Protein AF-A0A661QRQ0-F1 (afdb_monomer_lite)

pLDDT: mean 85.73, std 7.03, range [54.03, 92.5]

Secondary structure (DSSP, 8-state):
-BHHHHHHTSTTGGGEEEEEETTEEEEGGGTTT-B--TT--EEEEE-----

Structure (mmCIF, N/CA/C/O backbone):
data_AF-A0A661QRQ0-F1
#
_entry.id   AF-A0A661QRQ0-F1
#
loop_
_atom_site.group_PDB
_atom_site.id
_atom_site.type_symbol
_atom_site.label_atom_id
_atom_site.label_alt_id
_atom_site.label_comp_id
_atom_site.label_asym_id
_atom_site.label_entity_id
_atom_site.label_seq_id
_atom_site.pdbx_PDB_ins_code
_atom_site.Cartn_x
_atom_site.Cartn_y
_atom_site.Cartn_z
_atom_site.occupancy
_atom_site.B_iso_or_equiv
_atom_site.auth_seq_id
_atom_site.auth_comp_id
_atom_site.auth_asym_id
_atom_site.auth_atom_id
_atom_site.pdbx_PDB_model_num
ATOM 1 N N . MET A 1 1 ? -2.560 5.076 12.214 1.00 85.31 1 MET A N 1
ATOM 2 C CA . MET A 1 1 ? -1.171 4.958 11.696 1.00 85.31 1 MET A CA 1
ATOM 3 C C . MET A 1 1 ? -1.127 5.436 10.248 1.00 85.31 1 MET A C 1
ATOM 5 O O . MET A 1 1 ? -2.183 5.484 9.624 1.00 85.31 1 MET A O 1
ATOM 9 N N . THR A 1 2 ? 0.033 5.809 9.705 1.00 91.56 2 THR A N 1
ATOM 10 C CA . THR A 1 2 ? 0.145 6.102 8.263 1.00 91.56 2 THR A CA 1
ATOM 11 C C . THR A 1 2 ? 0.322 4.818 7.456 1.00 91.56 2 THR A C 1
ATOM 13 O O . THR A 1 2 ? 0.686 3.768 7.991 1.00 91.56 2 THR A O 1
ATOM 16 N N . ILE A 1 3 ? 0.105 4.898 6.143 1.00 88.88 3 ILE A N 1
ATOM 17 C CA . ILE A 1 3 ? 0.405 3.783 5.234 1.00 88.88 3 ILE A CA 1
ATOM 18 C C . ILE A 1 3 ? 1.906 3.451 5.273 1.00 88.88 3 ILE A C 1
ATOM 20 O O . ILE A 1 3 ? 2.280 2.283 5.210 1.00 88.88 3 ILE A O 1
ATOM 24 N N . LYS A 1 4 ? 2.784 4.451 5.441 1.00 88.12 4 LYS A N 1
ATOM 25 C CA . LYS A 1 4 ? 4.225 4.214 5.621 1.00 88.12 4 LYS A CA 1
ATOM 26 C C . LYS A 1 4 ? 4.517 3.381 6.870 1.00 88.12 4 LYS A C 1
ATOM 28 O O . LYS A 1 4 ? 5.319 2.455 6.790 1.00 88.12 4 LYS A O 1
ATOM 33 N N . ASP A 1 5 ? 3.862 3.675 7.991 1.00 88.75 5 ASP A N 1
ATOM 34 C CA . ASP A 1 5 ? 4.054 2.923 9.239 1.00 88.75 5 ASP A CA 1
ATOM 35 C C . ASP A 1 5 ? 3.616 1.466 9.086 1.00 88.75 5 ASP A C 1
ATOM 37 O O . ASP A 1 5 ? 4.315 0.562 9.540 1.00 88.75 5 ASP A O 1
ATOM 41 N N . LEU A 1 6 ? 2.508 1.231 8.371 1.00 86.75 6 LEU A N 1
ATOM 42 C CA . LEU A 1 6 ? 2.078 -0.115 7.999 1.00 86.75 6 LEU A CA 1
ATOM 43 C C . LEU A 1 6 ? 3.197 -0.839 7.236 1.00 86.75 6 LEU A C 1
ATOM 45 O O . LEU A 1 6 ? 3.584 -1.940 7.613 1.00 86.75 6 LEU A O 1
ATOM 49 N N . PHE A 1 7 ? 3.760 -0.208 6.202 1.00 84.81 7 PHE A N 1
ATOM 50 C CA . PHE A 1 7 ? 4.838 -0.794 5.405 1.00 84.81 7 PHE A CA 1
ATOM 51 C C . PHE A 1 7 ? 6.157 -0.973 6.152 1.00 84.81 7 PHE A C 1
ATOM 53 O O . PHE A 1 7 ? 6.887 -1.897 5.816 1.00 84.81 7 PHE A O 1
ATOM 60 N N . ASN A 1 8 ? 6.473 -0.153 7.154 1.00 84.94 8 ASN A N 1
ATOM 61 C CA . ASN A 1 8 ? 7.668 -0.349 7.979 1.00 84.94 8 ASN A CA 1
ATOM 62 C C . ASN A 1 8 ? 7.605 -1.657 8.784 1.00 84.94 8 ASN A C 1
ATOM 64 O O . ASN A 1 8 ? 8.644 -2.257 9.048 1.00 84.94 8 ASN A O 1
ATOM 68 N N . ASN A 1 9 ? 6.401 -2.141 9.109 1.00 82.12 9 ASN A N 1
ATOM 69 C CA . ASN A 1 9 ? 6.212 -3.459 9.722 1.00 82.12 9 ASN A CA 1
ATOM 70 C C . ASN A 1 9 ? 6.381 -4.615 8.717 1.00 82.12 9 ASN A C 1
ATOM 72 O O . ASN A 1 9 ? 6.551 -5.767 9.116 1.00 82.12 9 ASN A O 1
ATOM 76 N N . PHE A 1 10 ? 6.365 -4.328 7.411 1.00 79.25 10 PHE A N 1
ATOM 77 C CA . PHE A 1 10 ? 6.606 -5.305 6.355 1.00 79.25 10 PHE A CA 1
ATOM 78 C C . PHE A 1 10 ? 8.036 -5.176 5.823 1.00 79.25 10 PHE A C 1
ATOM 80 O O . PHE A 1 10 ? 8.398 -4.206 5.161 1.00 79.25 10 PHE A O 1
ATOM 87 N N . ASN A 1 11 ? 8.836 -6.233 5.966 1.00 73.50 11 ASN A N 1
ATOM 88 C CA . ASN A 1 11 ? 10.239 -6.271 5.521 1.00 73.50 11 ASN A CA 1
ATOM 89 C C . ASN A 1 11 ? 10.443 -6.134 3.982 1.00 73.50 11 ASN A C 1
ATOM 91 O O . ASN A 1 11 ? 11.548 -6.274 3.468 1.00 73.50 11 ASN A O 1
ATOM 95 N N . LYS A 1 12 ? 9.364 -5.908 3.217 1.00 72.62 12 LYS A N 1
ATOM 96 C CA . LYS A 1 12 ? 9.304 -5.883 1.744 1.00 72.62 12 LYS A CA 1
ATOM 97 C C . LYS A 1 12 ? 8.582 -4.646 1.183 1.00 72.62 12 LYS A C 1
ATOM 99 O O . LYS A 1 12 ? 8.044 -4.683 0.081 1.00 72.62 12 LYS A O 1
ATOM 104 N N . SER A 1 13 ? 8.591 -3.539 1.927 1.00 73.19 13 SER A N 1
ATOM 105 C CA . SER A 1 13 ? 8.015 -2.231 1.553 1.00 73.19 13 SER A CA 1
ATOM 106 C C . SER A 1 13 ? 8.311 -1.775 0.109 1.00 73.19 13 SER A C 1
ATOM 108 O O . SER A 1 13 ? 7.453 -1.197 -0.554 1.00 73.19 13 SER A O 1
ATOM 110 N N . HIS A 1 14 ? 9.502 -2.072 -0.415 1.00 76.38 14 HIS A N 1
ATOM 111 C CA . HIS A 1 14 ? 9.928 -1.671 -1.759 1.00 76.38 14 HIS A CA 1
ATOM 112 C C . HIS A 1 14 ? 9.236 -2.432 -2.904 1.00 76.38 14 HIS A C 1
ATOM 114 O O . HIS A 1 14 ? 9.300 -1.972 -4.040 1.00 76.38 14 HIS A O 1
ATOM 120 N N . LEU A 1 15 ? 8.572 -3.563 -2.635 1.00 81.81 15 LEU A N 1
ATOM 121 C CA . LEU A 1 15 ? 7.894 -4.362 -3.667 1.00 81.81 15 LEU A CA 1
ATOM 122 C C . LEU A 1 15 ? 6.544 -3.777 -4.101 1.00 81.81 15 LEU A C 1
ATOM 124 O O . LEU A 1 15 ? 5.987 -4.206 -5.111 1.00 81.81 15 LEU A O 1
ATOM 128 N N . TYR A 1 16 ? 6.015 -2.806 -3.355 1.00 84.62 16 TYR A N 1
ATOM 129 C CA . TYR A 1 16 ? 4.670 -2.277 -3.548 1.00 84.62 16 TYR A CA 1
ATOM 130 C C . TYR A 1 16 ? 4.727 -0.784 -3.873 1.00 84.62 16 TYR A C 1
ATOM 132 O O . TYR A 1 16 ? 5.096 0.045 -3.039 1.00 84.62 16 TYR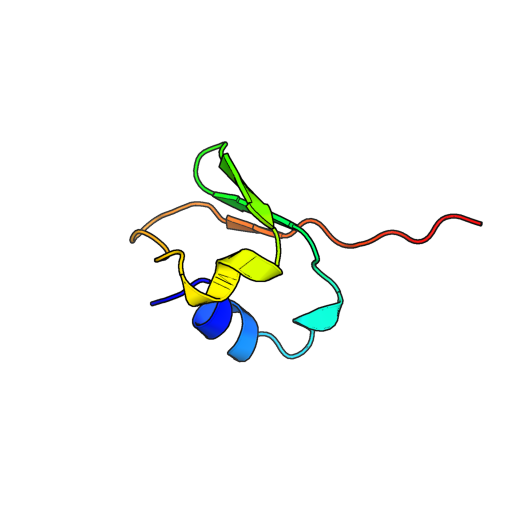 A O 1
ATOM 140 N N . ALA A 1 17 ? 4.357 -0.430 -5.104 1.00 85.12 17 ALA A N 1
ATOM 141 C CA . ALA A 1 17 ? 4.290 0.967 -5.543 1.00 85.12 17 ALA A CA 1
ATOM 142 C C . ALA A 1 17 ? 2.901 1.589 -5.333 1.00 85.12 17 ALA A C 1
ATOM 144 O O . ALA A 1 17 ? 2.778 2.815 -5.234 1.00 85.12 17 ALA A O 1
ATOM 145 N N . VAL A 1 18 ? 1.867 0.746 -5.261 1.00 89.31 18 VAL A N 1
ATOM 146 C CA . VAL A 1 18 ? 0.463 1.147 -5.160 1.00 89.31 18 VAL A CA 1
ATOM 147 C C . VAL A 1 18 ? -0.227 0.305 -4.094 1.00 89.31 18 VAL A C 1
ATOM 149 O O . VAL A 1 18 ? -0.012 -0.905 -4.001 1.00 89.31 18 VAL A O 1
ATOM 152 N N . VAL A 1 19 ? -1.081 0.950 -3.306 1.00 91.31 19 VAL A N 1
ATOM 153 C CA . VAL A 1 19 ? -2.050 0.269 -2.443 1.00 91.31 19 VAL A CA 1
ATOM 154 C C . VAL A 1 19 ? -3.456 0.703 -2.799 1.00 91.31 19 VAL A C 1
ATOM 156 O O . VAL A 1 19 ? -3.672 1.846 -3.204 1.00 91.31 19 VAL A O 1
ATOM 159 N N . ARG A 1 20 ? -4.416 -0.200 -2.617 1.00 92.31 20 ARG A N 1
ATOM 160 C CA . ARG A 1 20 ? -5.839 0.127 -2.684 1.00 92.31 20 ARG A CA 1
ATOM 161 C C . ARG A 1 20 ? -6.451 0.019 -1.294 1.00 92.31 20 ARG A C 1
ATOM 163 O O . ARG A 1 20 ? -6.308 -1.016 -0.649 1.00 92.31 20 ARG A O 1
ATOM 170 N N . ILE A 1 21 ? -7.129 1.078 -0.866 1.00 91.56 21 ILE A N 1
ATOM 171 C CA . ILE A 1 21 ? -7.817 1.179 0.425 1.00 91.56 21 ILE A CA 1
ATOM 172 C C . ILE A 1 21 ? -9.230 1.686 0.153 1.00 91.56 21 ILE A C 1
ATOM 174 O O . ILE A 1 21 ? -9.371 2.780 -0.392 1.00 91.56 21 ILE A O 1
ATOM 178 N N . ASN A 1 22 ? -10.261 0.913 0.510 1.00 88.44 22 ASN A N 1
ATOM 179 C CA . ASN A 1 22 ? -11.674 1.270 0.283 1.00 88.44 22 ASN A CA 1
ATOM 180 C C . ASN A 1 22 ? -11.919 1.788 -1.153 1.00 88.44 22 ASN A C 1
ATOM 182 O O . ASN A 1 22 ? -12.368 2.917 -1.354 1.00 88.44 22 ASN A O 1
ATOM 186 N N . ASP A 1 23 ? -11.483 1.002 -2.144 1.00 86.88 23 ASP A N 1
ATOM 187 C CA . ASP A 1 23 ? -11.538 1.298 -3.588 1.00 86.88 23 ASP A CA 1
ATOM 188 C C . ASP A 1 23 ? -10.718 2.498 -4.093 1.00 86.88 23 ASP A C 1
ATOM 190 O O . ASP A 1 23 ? -10.675 2.768 -5.296 1.00 86.88 23 ASP A O 1
ATOM 194 N N . LYS A 1 24 ? -9.975 3.185 -3.219 1.00 90.38 24 LYS A N 1
ATOM 195 C CA . LYS A 1 24 ? -9.073 4.276 -3.607 1.00 90.38 24 LYS A CA 1
ATOM 196 C C . LYS A 1 24 ? -7.650 3.782 -3.789 1.00 90.38 24 LYS A C 1
ATOM 198 O O . LYS A 1 24 ? -7.091 3.136 -2.906 1.00 90.38 24 LYS A O 1
ATOM 203 N N . HIS A 1 25 ? -7.044 4.152 -4.912 1.00 92.50 25 HIS A N 1
ATOM 204 C CA . HIS A 1 25 ? -5.637 3.883 -5.189 1.00 92.50 25 HIS A CA 1
ATOM 205 C C . HIS A 1 25 ? -4.767 4.993 -4.606 1.00 92.50 25 HIS A C 1
ATOM 207 O O . HIS A 1 25 ? -4.983 6.175 -4.874 1.00 92.50 25 HIS A O 1
ATOM 213 N N . ILE A 1 26 ? -3.771 4.602 -3.820 1.00 91.44 26 ILE A N 1
ATOM 214 C CA . ILE A 1 26 ? -2.791 5.502 -3.226 1.00 91.44 26 ILE A CA 1
ATOM 215 C C . ILE A 1 26 ? -1.410 5.061 -3.696 1.00 91.44 26 ILE A C 1
ATOM 217 O O . ILE A 1 26 ? -1.051 3.885 -3.622 1.00 91.44 26 ILE A O 1
ATOM 221 N N . PHE A 1 27 ? -0.631 6.022 -4.184 1.00 90.00 27 PHE A N 1
ATOM 222 C CA . PHE A 1 27 ? 0.722 5.800 -4.685 1.00 90.00 27 PHE A CA 1
ATOM 223 C C . PHE A 1 27 ? 1.758 6.081 -3.601 1.00 90.00 27 PHE A C 1
ATOM 225 O O . PHE A 1 27 ? 1.557 6.945 -2.742 1.00 90.00 27 PHE A O 1
ATOM 232 N N . ARG A 1 28 ? 2.903 5.399 -3.689 1.00 86.56 28 ARG A N 1
ATOM 233 C CA . ARG A 1 28 ? 3.998 5.469 -2.710 1.00 86.56 28 ARG A CA 1
ATOM 234 C C . ARG A 1 28 ? 4.410 6.883 -2.261 1.00 86.56 28 ARG A C 1
ATOM 236 O O . ARG A 1 28 ? 4.579 7.060 -1.055 1.00 86.56 28 ARG A O 1
ATOM 243 N N . PRO A 1 29 ? 4.516 7.907 -3.136 1.00 88.94 29 PRO A N 1
ATOM 244 C CA . PRO A 1 29 ? 4.857 9.272 -2.709 1.00 88.94 29 PRO A CA 1
ATOM 245 C C . PRO A 1 29 ? 3.886 9.879 -1.686 1.00 88.94 29 PRO A C 1
ATOM 247 O O . PRO A 1 29 ? 4.231 10.825 -0.984 1.00 88.94 29 PRO A O 1
ATOM 250 N N . TYR A 1 30 ? 2.671 9.340 -1.588 1.00 90.00 30 TYR A N 1
ATOM 251 C CA . TYR A 1 30 ? 1.628 9.834 -0.700 1.00 90.00 30 TYR A CA 1
ATOM 252 C C . TYR A 1 30 ? 1.448 8.984 0.566 1.00 90.00 30 TYR A C 1
ATOM 254 O O . TYR A 1 30 ? 0.596 9.314 1.389 1.00 90.00 30 TYR A O 1
ATOM 262 N N . PHE A 1 31 ? 2.238 7.924 0.773 1.00 89.88 31 PHE A N 1
ATOM 263 C CA . PHE A 1 31 ? 2.068 7.022 1.924 1.00 89.88 31 PHE A CA 1
ATOM 264 C C . PHE A 1 31 ? 2.298 7.699 3.275 1.00 89.88 31 PHE A C 1
ATOM 266 O O . PHE A 1 31 ? 1.657 7.334 4.255 1.00 89.88 31 PHE A O 1
ATOM 273 N N . GLU A 1 32 ? 3.176 8.700 3.326 1.00 90.31 32 GLU A N 1
ATOM 274 C CA . GLU A 1 32 ? 3.439 9.483 4.541 1.00 90.31 32 GLU A CA 1
ATOM 275 C C . GLU A 1 32 ? 2.272 10.389 4.927 1.00 90.31 32 GLU A C 1
ATOM 277 O O . GLU A 1 32 ? 2.049 10.652 6.103 1.00 90.31 32 GLU A O 1
ATOM 282 N N . LYS A 1 33 ? 1.528 10.875 3.931 1.00 91.81 33 LYS A N 1
ATOM 283 C CA . LYS A 1 33 ? 0.465 11.869 4.123 1.00 91.81 33 LYS A CA 1
ATOM 284 C C . LYS A 1 33 ? -0.911 11.238 4.313 1.00 91.81 33 LYS A C 1
ATOM 286 O O . LYS A 1 33 ? -1.829 11.915 4.761 1.00 91.81 33 LYS A O 1
ATOM 291 N N . ASN A 1 34 ? -1.067 9.966 3.953 1.00 91.44 34 ASN A N 1
ATOM 292 C CA . ASN A 1 34 ? -2.339 9.266 4.050 1.00 91.44 34 ASN A CA 1
ATOM 293 C C . ASN A 1 34 ? -2.390 8.428 5.327 1.00 91.44 34 ASN A C 1
ATOM 295 O O . ASN A 1 34 ? -1.596 7.504 5.528 1.00 91.44 34 ASN A O 1
ATOM 299 N N . LEU A 1 35 ? -3.361 8.760 6.175 1.00 91.56 35 LEU A N 1
ATOM 300 C CA . LEU A 1 35 ? -3.732 7.942 7.319 1.00 91.56 35 LEU A CA 1
ATOM 301 C C . LEU A 1 35 ? -4.455 6.692 6.828 1.00 91.56 35 LEU A C 1
ATOM 303 O O . LEU A 1 35 ? -5.291 6.762 5.929 1.00 91.56 35 LEU A O 1
ATOM 307 N N . LEU A 1 36 ? -4.128 5.559 7.440 1.00 89.62 36 LEU A N 1
ATOM 308 C CA . LEU A 1 36 ? -4.878 4.326 7.278 1.00 89.62 36 LEU A CA 1
ATOM 309 C C . LEU A 1 36 ? -6.072 4.369 8.242 1.00 89.62 36 LEU A C 1
ATOM 311 O O . LEU A 1 36 ? -5.834 4.415 9.453 1.00 89.62 36 LEU A O 1
ATOM 315 N N . PRO A 1 37 ? -7.323 4.386 7.747 1.00 89.38 37 PRO A N 1
ATOM 316 C CA . PRO A 1 3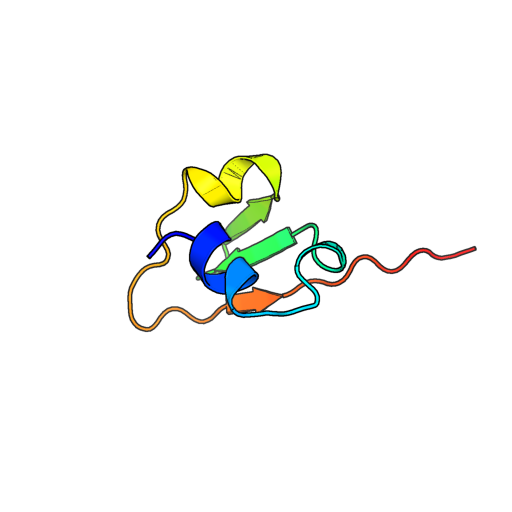7 ? -8.488 4.317 8.617 1.00 89.38 37 PRO A CA 1
ATOM 317 C C . PRO A 1 37 ? -8.576 2.945 9.288 1.00 89.38 37 PRO A C 1
ATOM 319 O O . PRO A 1 37 ? -8.238 1.924 8.677 1.00 89.38 37 PRO A O 1
ATOM 322 N N . ASP A 1 38 ? -9.073 2.917 10.519 1.00 87.81 38 ASP A N 1
ATOM 323 C CA . ASP A 1 38 ? -9.261 1.672 11.261 1.00 87.81 38 ASP A CA 1
ATOM 324 C C . ASP A 1 38 ? -10.234 0.735 10.525 1.00 87.81 38 ASP A C 1
ATOM 326 O O . ASP A 1 38 ? -11.151 1.184 9.835 1.00 87.81 38 ASP A O 1
ATOM 330 N N . ASN A 1 39 ? -10.005 -0.578 10.642 1.00 87.56 39 ASN A N 1
ATOM 331 C CA . ASN A 1 39 ? -10.760 -1.638 9.956 1.00 87.56 39 ASN A CA 1
ATOM 332 C C . ASN A 1 39 ? -10.829 -1.519 8.418 1.00 87.56 39 ASN A C 1
ATOM 334 O O . ASN A 1 39 ? -11.727 -2.086 7.800 1.00 87.56 39 ASN A O 1
ATOM 338 N N . SER A 1 40 ? -9.889 -0.814 7.781 1.00 89.31 40 SER A N 1
ATOM 339 C CA . SER A 1 40 ? -9.839 -0.753 6.316 1.00 89.31 40 SER A CA 1
ATOM 340 C C . SER A 1 40 ? -9.243 -2.019 5.707 1.00 89.31 40 SER A C 1
ATOM 342 O O . SER A 1 40 ? -8.209 -2.512 6.161 1.00 89.31 40 SER A O 1
ATOM 344 N N . GLU A 1 41 ? -9.826 -2.478 4.601 1.00 90.19 41 GLU A N 1
ATOM 345 C CA . GLU A 1 41 ? -9.184 -3.474 3.748 1.00 90.19 41 GLU A CA 1
ATOM 346 C C . GLU A 1 41 ? -8.076 -2.823 2.917 1.00 90.19 41 GLU A C 1
ATOM 348 O O . GLU A 1 41 ? -8.298 -1.836 2.206 1.00 90.19 41 GLU A O 1
ATOM 353 N N . VAL A 1 42 ? -6.871 -3.390 3.001 1.00 89.19 42 VAL A N 1
ATOM 354 C CA . VAL A 1 42 ? -5.689 -2.908 2.283 1.00 89.19 42 VAL A CA 1
ATOM 355 C C . VAL A 1 42 ? -5.231 -3.972 1.298 1.00 89.19 42 VAL A C 1
ATOM 357 O O . VAL A 1 42 ? -4.772 -5.043 1.689 1.00 89.19 42 VAL A O 1
ATOM 360 N N . PHE A 1 43 ? -5.299 -3.652 0.010 1.00 90.62 43 PHE A N 1
ATOM 361 C CA . PHE A 1 43 ? -4.759 -4.500 -1.049 1.00 90.62 43 PHE A CA 1
ATOM 362 C C . PHE A 1 43 ? -3.394 -3.963 -1.473 1.00 90.62 43 PHE A C 1
ATOM 364 O O . PHE A 1 43 ? -3.278 -2.827 -1.942 1.00 90.62 43 PHE A O 1
ATOM 371 N N . LEU A 1 44 ? -2.359 -4.786 -1.306 1.00 88.81 44 LEU A N 1
ATOM 372 C CA . LEU A 1 44 ? -0.997 -4.472 -1.723 1.00 88.81 44 LEU A CA 1
ATOM 373 C C . LEU A 1 44 ? -0.806 -4.916 -3.174 1.00 88.81 44 LEU A C 1
ATOM 375 O O . LEU A 1 44 ? -0.918 -6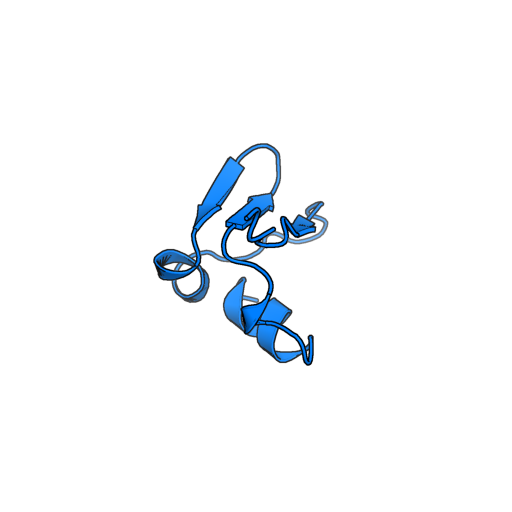.104 -3.471 1.00 88.81 44 LEU A O 1
ATOM 379 N N . ILE A 1 45 ? -0.523 -3.974 -4.074 1.00 88.06 45 ILE A N 1
ATOM 380 C CA . ILE A 1 45 ? -0.344 -4.271 -5.498 1.00 88.06 45 ILE A CA 1
ATOM 381 C C . ILE A 1 45 ? 1.164 -4.340 -5.780 1.00 88.06 45 ILE A C 1
ATOM 383 O O . ILE A 1 45 ? 1.838 -3.302 -5.726 1.00 88.06 45 ILE A O 1
ATOM 387 N N . PRO A 1 46 ? 1.731 -5.540 -6.013 1.00 83.62 46 PRO A N 1
ATOM 388 C CA . PRO A 1 46 ? 3.154 -5.682 -6.278 1.00 83.62 46 PRO A CA 1
ATOM 389 C C . PRO A 1 46 ? 3.505 -5.109 -7.650 1.00 83.62 46 PRO A C 1
ATOM 391 O O . PRO A 1 46 ? 2.733 -5.208 -8.605 1.00 83.62 46 PRO A O 1
ATOM 394 N N . VAL A 1 47 ? 4.703 -4.541 -7.761 1.00 81.12 47 VAL A N 1
ATOM 395 C CA . VAL A 1 47 ? 5.271 -4.2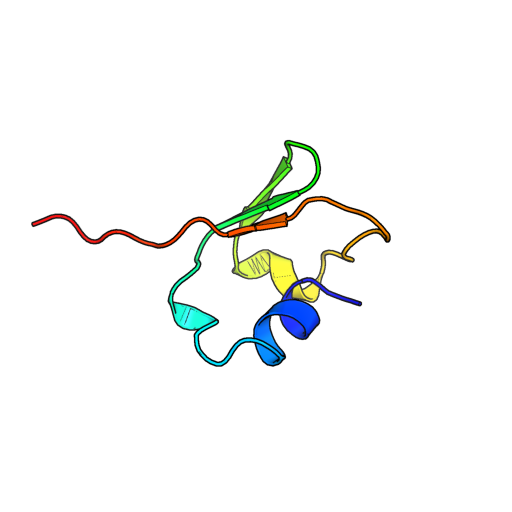03 -9.067 1.00 81.12 47 VAL A CA 1
ATOM 396 C C . VAL A 1 47 ? 5.722 -5.498 -9.734 1.00 81.12 47 VAL A C 1
ATOM 398 O O . VAL A 1 47 ? 6.629 -6.168 -9.244 1.00 81.12 47 VAL A O 1
ATOM 401 N N . ILE A 1 48 ? 5.095 -5.846 -10.855 1.00 79.62 48 ILE A N 1
ATOM 402 C CA . ILE A 1 48 ? 5.522 -6.955 -11.707 1.00 79.62 48 ILE A CA 1
ATOM 403 C C . ILE A 1 48 ? 6.286 -6.338 -12.877 1.00 79.62 48 ILE A C 1
ATOM 405 O O . ILE A 1 48 ? 5.690 -5.713 -13.752 1.00 79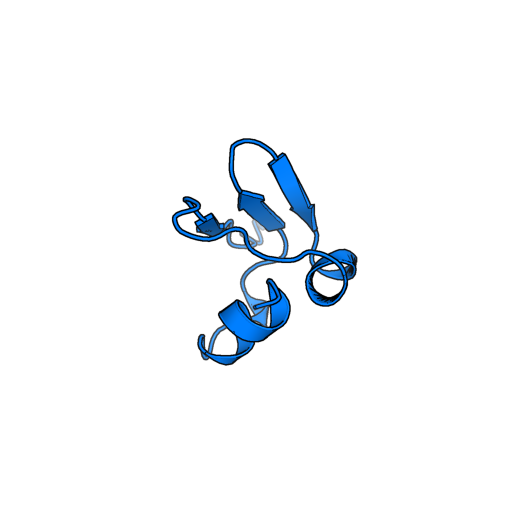.62 48 ILE A O 1
ATOM 409 N N . ALA A 1 49 ? 7.613 -6.468 -12.871 1.00 76.38 49 ALA A N 1
ATOM 410 C CA . ALA A 1 49 ? 8.429 -6.117 -14.027 1.00 76.38 49 ALA A CA 1
ATOM 411 C C . ALA A 1 49 ? 8.310 -7.251 -15.054 1.00 76.38 49 ALA A C 1
ATOM 413 O O . ALA A 1 49 ? 8.838 -8.339 -14.837 1.00 76.38 49 ALA A O 1
ATOM 414 N N . GLY A 1 50 ? 7.558 -7.014 -16.128 1.00 74.44 50 GLY A N 1
ATOM 415 C CA . GLY A 1 50 ? 7.506 -7.903 -17.287 1.00 74.44 50 GLY A CA 1
ATOM 416 C C . GLY A 1 50 ? 8.579 -7.513 -18.301 1.00 74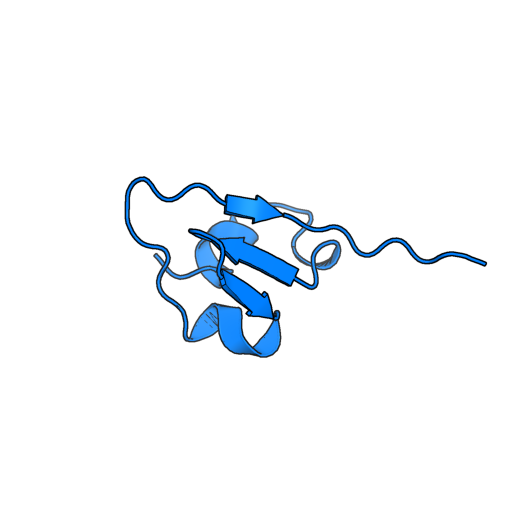.44 50 GLY A C 1
ATOM 417 O O . GLY A 1 50 ? 8.721 -6.328 -18.605 1.00 74.44 50 GLY A O 1
ATOM 418 N N . GLY A 1 51 ? 9.319 -8.505 -18.795 1.00 54.03 51 GLY A N 1
ATOM 419 C CA . GLY A 1 51 ? 10.268 -8.409 -19.904 1.00 54.03 51 GLY A CA 1
ATOM 420 C C . GLY A 1 51 ? 10.056 -9.566 -20.862 1.00 54.03 51 GLY A C 1
ATOM 421 O O . GLY A 1 51 ? 9.681 -10.653 -20.365 1.00 54.03 51 GLY A O 1
#

Radius of gyration: 10.85 Å; chains: 1; bounding box: 22×20×32 Å

Sequence (51 aa):
MTIKDLFNNFNKSHLYAVVRINDKHIFRPYFEKNLLPDNSEVFLIPVIAGG

Foldseek 3Di:
DFQVVVLVVPPPSVQAQWKAWPNDIDGPVCRVVDDRDPPIDIDGDGDDDDD